Protein AF-A0A453ANA6-F1 (afdb_monomer)

Organism: Aegilops tauschii subsp. strangulata (NCBI:txid200361)

Sequence (141 aa):
MNITVNFCCSYLRYGLLAARAEILKAGNANGYSNCVLAGHQGQYKYGGNTFEASAAPSGSSFSECRADVVKALKVDEACTHMKCSFGGIWNGGGGAGQKNLFVASFFFDRAAEVIYGTSDSSTVLLLKINFTLLLFLIMHF

Solvent-accessible surface area (backbone atoms only — not comparable to full-atom values): 8695 Å² total; per-residue (Å²): 136,88,79,81,83,84,75,84,86,82,66,85,59,63,47,79,74,41,31,53,53,42,26,38,70,56,40,37,83,81,76,23,19,36,59,29,54,60,91,42,75,50,71,46,76,54,96,94,42,79,38,68,47,16,25,28,98,88,21,48,36,72,72,58,24,49,51,21,42,47,58,46,47,30,60,84,40,74,53,90,52,97,54,48,62,43,60,33,38,64,54,68,83,64,59,78,83,63,72,69,77,89,75,66,66,68,63,44,55,37,50,47,55,54,52,76,71,45,96,60,83,83,71,73,86,71,72,72,83,45,74,72,58,58,56,60,54,74,48,76,125

Mean predicted aligned error: 9.5 Å

Secondary structure (DSSP, 8-state):
-----------TT-SHHHHHHHHHHHHGGGSSBTTSPTT---EEEE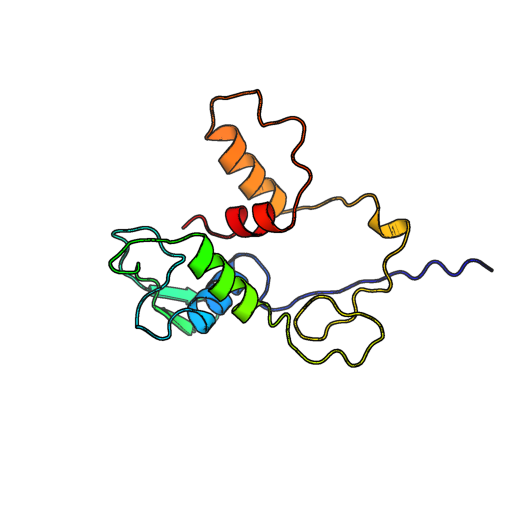TTEEEE-PBPTT---HHHHHHHHHHHHTTTS--SSSSB-STT-B-TT--GGGSS----THHHHHHHHHHHH---TTSSS-----HHHHHHHHT--

Structure (mmCIF, N/CA/C/O backbone):
data_AF-A0A453ANA6-F1
#
_entry.id   AF-A0A453ANA6-F1
#
loop_
_atom_site.group_PDB
_atom_site.id
_atom_site.type_symbol
_atom_site.label_atom_id
_atom_site.label_alt_id
_atom_site.label_comp_id
_atom_site.label_asym_id
_atom_site.label_entity_id
_atom_site.label_seq_id
_atom_site.pdbx_PDB_ins_code
_atom_site.Cartn_x
_atom_site.Cartn_y
_atom_site.Cartn_z
_atom_site.occupancy
_atom_site.B_iso_or_equiv
_atom_site.auth_seq_id
_atom_site.auth_comp_id
_atom_site.auth_asym_id
_atom_site.auth_atom_id
_atom_site.pdbx_PDB_model_num
ATOM 1 N N . MET A 1 1 ? 20.063 -3.555 -32.105 1.00 33.47 1 MET A N 1
ATOM 2 C CA . MET A 1 1 ? 19.676 -4.738 -31.308 1.00 33.47 1 MET A CA 1
ATOM 3 C C . MET A 1 1 ? 18.764 -4.248 -30.190 1.00 33.47 1 MET A C 1
ATOM 5 O O . MET A 1 1 ? 19.259 -3.685 -29.226 1.00 33.47 1 MET A O 1
ATOM 9 N N . ASN A 1 2 ? 17.442 -4.331 -30.372 1.00 44.44 2 ASN A N 1
ATOM 10 C CA . ASN A 1 2 ? 16.482 -3.913 -29.345 1.00 44.44 2 ASN A CA 1
ATOM 11 C C . ASN A 1 2 ? 16.295 -5.074 -28.370 1.00 44.44 2 ASN A C 1
ATOM 13 O O . ASN A 1 2 ? 15.568 -6.018 -28.662 1.00 44.44 2 ASN A O 1
ATOM 17 N N . ILE A 1 3 ? 17.000 -5.029 -27.242 1.00 50.53 3 ILE A N 1
ATOM 18 C CA . ILE A 1 3 ? 16.798 -5.975 -26.146 1.00 50.53 3 ILE A CA 1
ATOM 19 C C . ILE A 1 3 ? 15.470 -5.605 -25.478 1.00 50.53 3 ILE A C 1
ATOM 21 O O . ILE A 1 3 ? 15.380 -4.606 -24.768 1.00 50.53 3 ILE A O 1
ATOM 25 N N . THR A 1 4 ? 14.419 -6.385 -25.718 1.00 55.38 4 THR A N 1
ATOM 26 C CA . THR A 1 4 ? 13.206 -6.349 -24.895 1.00 55.38 4 THR A CA 1
ATOM 27 C C . THR A 1 4 ? 13.536 -6.943 -23.531 1.00 55.38 4 THR A C 1
ATOM 29 O O . THR A 1 4 ? 13.672 -8.156 -23.391 1.00 55.38 4 THR A O 1
ATOM 32 N N . VAL A 1 5 ? 13.695 -6.083 -22.524 1.00 60.75 5 VAL A N 1
ATOM 33 C CA . VAL A 1 5 ? 13.832 -6.503 -21.125 1.00 60.75 5 VAL A CA 1
ATOM 34 C C . VAL A 1 5 ? 12.474 -7.027 -20.659 1.00 60.75 5 VAL A C 1
ATOM 36 O O . VAL A 1 5 ? 11.495 -6.284 -20.644 1.00 60.75 5 VAL A O 1
ATOM 39 N N . ASN A 1 6 ? 12.403 -8.312 -20.308 1.00 69.62 6 ASN A N 1
ATOM 40 C CA . ASN A 1 6 ? 11.219 -8.911 -19.699 1.00 69.62 6 ASN A CA 1
ATOM 41 C C . ASN A 1 6 ? 11.388 -8.864 -18.173 1.00 69.62 6 ASN A C 1
ATOM 43 O O . ASN A 1 6 ? 12.339 -9.434 -17.640 1.00 69.62 6 ASN A O 1
ATOM 47 N N . PHE A 1 7 ? 10.520 -8.122 -17.486 1.00 81.25 7 PHE A N 1
ATOM 48 C CA . PHE A 1 7 ? 10.587 -7.906 -16.041 1.00 81.25 7 PHE A CA 1
ATOM 49 C C . PHE A 1 7 ? 9.433 -8.634 -15.350 1.00 81.25 7 PHE A C 1
ATOM 51 O O . PHE A 1 7 ? 8.270 -8.394 -15.663 1.00 81.25 7 PHE A O 1
ATOM 58 N N . CYS A 1 8 ? 9.761 -9.490 -14.382 1.00 84.75 8 CYS A N 1
ATOM 59 C CA . CYS A 1 8 ? 8.797 -10.189 -13.543 1.00 84.75 8 CYS A CA 1
ATOM 60 C C . CYS A 1 8 ? 9.151 -9.956 -12.074 1.00 84.75 8 CYS A C 1
ATOM 62 O O . CYS A 1 8 ? 10.293 -10.165 -11.666 1.00 84.75 8 CYS A O 1
ATOM 64 N N . CYS A 1 9 ? 8.171 -9.542 -11.275 1.00 86.81 9 CYS A N 1
ATOM 65 C CA . CYS A 1 9 ? 8.341 -9.307 -9.848 1.00 86.81 9 CYS A CA 1
ATOM 66 C C . CYS A 1 9 ? 7.111 -9.793 -9.079 1.00 86.81 9 CYS A C 1
ATOM 68 O O . CYS A 1 9 ? 5.981 -9.628 -9.535 1.00 86.81 9 CYS A O 1
ATOM 70 N N . SER A 1 10 ? 7.346 -10.381 -7.906 1.00 90.62 10 SER A N 1
ATOM 71 C CA . SER A 1 10 ? 6.306 -10.762 -6.957 1.00 90.62 10 SER A CA 1
ATOM 72 C C . SER A 1 10 ? 6.560 -10.064 -5.625 1.00 90.62 10 SER A C 1
ATOM 74 O O . SER A 1 10 ? 7.630 -10.212 -5.032 1.00 90.62 10 SER A O 1
ATOM 76 N N . TYR A 1 11 ? 5.571 -9.307 -5.152 1.00 90.00 11 TYR A N 1
ATOM 77 C CA . TYR A 1 11 ? 5.636 -8.572 -3.891 1.00 90.00 11 TYR A CA 1
ATOM 78 C C . TYR A 1 11 ? 5.000 -9.410 -2.781 1.00 90.00 11 TYR A C 1
ATOM 80 O O . TYR A 1 11 ? 3.808 -9.292 -2.479 1.00 90.00 11 TYR A O 1
ATOM 88 N N . LEU A 1 12 ? 5.793 -10.292 -2.166 1.00 90.56 12 LEU A N 1
ATOM 89 C CA . LEU A 1 12 ? 5.317 -11.080 -1.031 1.00 90.56 12 LEU A CA 1
ATOM 90 C C . LEU A 1 12 ? 4.865 -10.145 0.102 1.00 90.56 12 LEU A C 1
ATOM 92 O O . LEU A 1 12 ? 5.551 -9.178 0.415 1.00 90.56 12 LEU A O 1
ATOM 96 N N . ARG A 1 13 ? 3.730 -10.479 0.732 1.00 90.94 13 ARG A N 1
ATOM 97 C CA . ARG A 1 13 ? 3.010 -9.678 1.748 1.00 90.94 13 ARG A CA 1
ATOM 98 C C . ARG A 1 13 ? 2.167 -8.509 1.224 1.00 90.94 13 ARG A C 1
ATOM 100 O O . ARG A 1 13 ? 1.479 -7.880 2.015 1.00 90.94 13 ARG A O 1
ATOM 107 N N . TYR A 1 14 ? 2.111 -8.300 -0.090 1.00 91.69 14 TYR A N 1
ATOM 108 C CA . TYR A 1 14 ? 1.326 -7.215 -0.698 1.00 91.69 14 TYR A CA 1
ATOM 109 C C . TYR A 1 14 ? 0.123 -7.695 -1.528 1.00 91.69 14 TYR A C 1
ATOM 111 O O . TYR A 1 14 ? -0.527 -6.901 -2.201 1.00 91.69 14 TYR A O 1
ATOM 119 N N . GLY A 1 15 ? -0.213 -8.989 -1.469 1.00 89.56 15 GLY A N 1
ATOM 120 C CA . GLY A 1 15 ? -1.507 -9.486 -1.957 1.00 89.56 15 G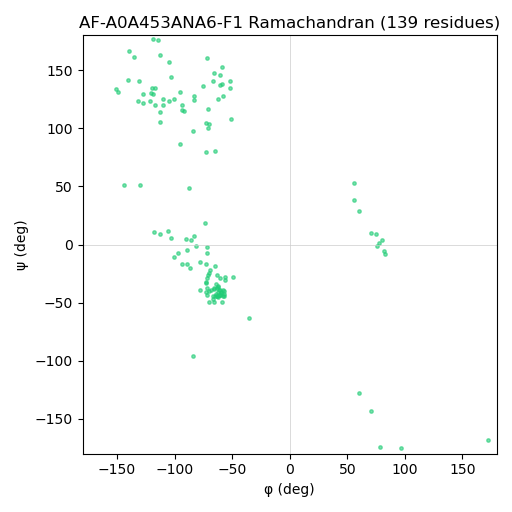LY A CA 1
ATOM 121 C C . GLY A 1 15 ? -2.655 -9.058 -1.035 1.00 89.56 15 GLY A C 1
ATOM 122 O O . GLY A 1 15 ? -2.404 -8.762 0.127 1.00 89.56 15 GLY A O 1
ATOM 123 N N . LEU A 1 16 ? -3.903 -9.078 -1.516 1.00 88.12 16 LEU A N 1
ATOM 124 C CA . LEU A 1 16 ? -5.100 -8.578 -0.810 1.00 88.12 16 LEU A CA 1
ATOM 125 C C . LEU A 1 16 ? -5.094 -8.791 0.716 1.00 88.12 16 LEU A C 1
ATOM 127 O O . LEU A 1 16 ? -5.114 -7.836 1.491 1.00 88.12 16 LEU A O 1
ATOM 131 N N . LEU A 1 17 ? -5.082 -10.054 1.148 1.00 93.12 17 LEU A N 1
ATOM 132 C CA . LEU A 1 17 ? -5.220 -10.401 2.562 1.00 93.12 17 LEU A CA 1
ATOM 133 C C . LEU A 1 17 ? -3.950 -10.073 3.354 1.00 93.12 17 LEU A C 1
ATOM 135 O O . LEU A 1 17 ? -4.016 -9.690 4.520 1.00 93.12 17 LEU A O 1
ATOM 139 N N . ALA A 1 18 ? -2.793 -10.191 2.712 1.00 94.75 18 ALA A N 1
ATOM 140 C CA . ALA A 1 18 ? -1.514 -9.907 3.338 1.00 94.75 18 ALA A CA 1
ATOM 141 C C . ALA A 1 18 ? -1.295 -8.402 3.536 1.00 94.75 18 ALA A C 1
ATOM 143 O O . ALA A 1 18 ? -0.859 -7.979 4.601 1.00 94.75 18 ALA A O 1
ATOM 144 N N . ALA A 1 19 ? -1.682 -7.594 2.548 1.00 94.56 19 ALA A N 1
ATOM 145 C CA . ALA A 1 19 ? -1.556 -6.145 2.587 1.00 94.56 19 ALA A CA 1
ATOM 146 C C . ALA A 1 19 ? -2.348 -5.555 3.760 1.00 94.56 19 ALA A C 1
ATOM 148 O O . ALA A 1 19 ? -1.852 -4.671 4.448 1.00 94.56 19 ALA A O 1
ATOM 149 N N . ARG A 1 20 ? -3.539 -6.096 4.054 1.00 94.38 20 ARG A N 1
ATOM 150 C CA . ARG A 1 20 ? -4.328 -5.708 5.236 1.00 94.38 20 ARG A CA 1
ATOM 151 C C . ARG A 1 20 ? -3.547 -5.890 6.536 1.00 94.38 20 ARG A C 1
ATOM 153 O O . ARG A 1 20 ? -3.546 -4.990 7.368 1.00 94.38 20 ARG A O 1
ATOM 160 N N . ALA A 1 21 ? -2.850 -7.016 6.692 1.00 95.56 21 ALA A N 1
ATOM 161 C CA . ALA A 1 21 ? -2.015 -7.260 7.865 1.00 95.56 21 ALA A CA 1
ATOM 162 C C . ALA A 1 21 ? -0.861 -6.249 7.964 1.00 95.56 21 ALA A C 1
ATOM 164 O O . ALA A 1 21 ? -0.625 -5.699 9.037 1.00 95.56 21 ALA A O 1
ATOM 165 N N . GLU A 1 22 ? -0.175 -5.961 6.855 1.00 95.88 22 GLU A N 1
ATOM 166 C CA . GLU A 1 22 ? 0.930 -4.993 6.844 1.00 95.88 22 GLU A CA 1
ATOM 167 C C . GLU A 1 22 ? 0.456 -3.559 7.136 1.00 95.88 22 GLU A C 1
ATOM 169 O O . GLU A 1 22 ? 1.127 -2.835 7.870 1.00 95.88 22 GLU A O 1
ATOM 174 N N . ILE A 1 23 ? -0.720 -3.159 6.639 1.00 95.56 23 ILE A N 1
ATOM 175 C CA . ILE A 1 23 ? -1.318 -1.844 6.921 1.00 95.56 23 ILE A CA 1
ATOM 176 C C . ILE A 1 23 ? -1.688 -1.721 8.400 1.00 95.56 23 ILE A C 1
ATOM 178 O O . ILE A 1 23 ? -1.303 -0.748 9.047 1.00 95.56 23 ILE A O 1
ATOM 182 N N . LEU A 1 24 ? -2.385 -2.718 8.957 1.00 95.12 24 LEU A N 1
ATOM 183 C CA . LEU A 1 24 ? -2.739 -2.727 10.379 1.00 95.12 24 LEU A CA 1
ATOM 184 C C . LEU A 1 24 ? -1.482 -2.698 11.252 1.00 95.12 24 LEU A C 1
ATOM 186 O O . LEU A 1 24 ? -1.405 -1.934 12.207 1.00 95.12 24 LEU A O 1
ATOM 190 N N . LYS A 1 25 ? -0.451 -3.460 10.884 1.00 94.50 25 LYS A N 1
ATOM 191 C CA . LYS A 1 25 ? 0.837 -3.448 11.581 1.00 94.50 25 LYS A CA 1
ATOM 192 C C . LYS A 1 25 ? 1.536 -2.085 11.516 1.00 94.50 25 LYS A C 1
ATOM 194 O O . LYS A 1 25 ? 2.191 -1.698 12.479 1.00 94.50 25 LYS A O 1
ATOM 199 N N . ALA A 1 26 ? 1.434 -1.369 10.397 1.00 93.00 26 ALA A N 1
ATOM 200 C CA . ALA A 1 26 ? 2.095 -0.080 10.208 1.00 93.00 26 ALA A CA 1
ATOM 201 C C . ALA A 1 26 ? 1.369 1.085 10.906 1.00 93.00 26 ALA A C 1
ATOM 203 O O . ALA A 1 26 ? 2.042 1.971 11.447 1.00 93.00 26 ALA A O 1
ATOM 204 N N . GLY A 1 27 ? 0.032 1.089 10.879 1.00 86.25 27 GLY A N 1
ATOM 205 C CA . GLY A 1 27 ? -0.809 2.195 11.352 1.00 86.25 27 GLY A CA 1
ATOM 206 C C . GLY A 1 27 ? -1.288 2.093 12.800 1.00 86.25 27 GLY A C 1
ATOM 207 O O . GLY A 1 27 ? -1.688 3.094 13.386 1.00 86.25 27 GLY A O 1
ATOM 208 N N . ASN A 1 28 ? -1.217 0.915 13.425 1.00 82.31 28 ASN A N 1
ATOM 209 C CA . ASN A 1 28 ? -1.814 0.683 14.743 1.00 82.31 28 ASN A CA 1
ATOM 210 C C . ASN A 1 28 ? -0.887 1.037 15.927 1.00 82.31 28 ASN A C 1
ATOM 212 O O . ASN A 1 28 ? -0.699 0.261 16.859 1.00 82.31 28 ASN A O 1
ATOM 216 N N . ALA A 1 29 ? -0.272 2.221 15.900 1.00 79.25 29 ALA A N 1
ATOM 217 C CA . ALA A 1 29 ? 0.543 2.690 17.026 1.00 79.25 29 ALA A CA 1
ATOM 218 C C . ALA A 1 29 ? -0.307 3.055 18.260 1.00 79.25 29 ALA A C 1
ATOM 220 O O . ALA A 1 29 ? 0.174 2.973 19.387 1.00 79.25 29 ALA A O 1
ATOM 221 N N . ASN A 1 30 ? -1.571 3.434 18.044 1.00 82.19 30 ASN A N 1
ATOM 222 C CA . ASN A 1 30 ? -2.468 3.965 19.073 1.00 82.19 30 ASN A CA 1
ATOM 223 C C . ASN A 1 30 ? -3.550 2.965 19.532 1.00 82.19 30 ASN A C 1
ATOM 225 O O . ASN A 1 30 ? -4.505 3.364 20.194 1.00 82.19 30 ASN A O 1
ATOM 229 N N . GLY A 1 31 ? -3.444 1.682 19.166 1.00 88.69 31 GLY A N 1
ATOM 230 C CA . GLY A 1 31 ? -4.455 0.663 19.490 1.00 88.69 31 GLY A CA 1
ATOM 231 C C . GLY A 1 31 ? -5.683 0.663 18.567 1.00 88.69 31 GLY A C 1
ATOM 232 O O . GLY A 1 31 ? -6.611 -0.115 18.776 1.00 88.69 31 GLY A O 1
ATOM 233 N N . TYR A 1 32 ? -5.695 1.509 17.537 1.00 91.06 32 TYR A N 1
ATOM 234 C CA . TYR A 1 32 ? -6.736 1.581 16.518 1.00 91.06 32 TYR A CA 1
ATOM 235 C C . TYR A 1 32 ? -6.135 1.792 15.126 1.00 91.06 32 TYR A C 1
ATOM 237 O O . TYR A 1 32 ? -4.966 2.147 14.975 1.00 91.06 32 TYR A O 1
ATOM 245 N N . SER A 1 33 ? -6.954 1.598 14.096 1.00 92.94 33 SER A N 1
ATOM 246 C CA . SER A 1 33 ? -6.601 1.826 12.702 1.00 92.94 33 SER A CA 1
ATOM 247 C C . SER A 1 33 ? -7.465 2.921 12.085 1.00 92.94 33 SER A C 1
ATOM 249 O O . SER A 1 33 ? -8.693 2.889 12.175 1.00 92.94 33 SER A O 1
ATOM 251 N N . ASN A 1 34 ? -6.821 3.837 11.361 1.00 93.00 34 ASN A N 1
ATOM 252 C CA . ASN A 1 34 ? -7.495 4.881 10.579 1.00 93.00 34 ASN A CA 1
ATOM 253 C C . ASN A 1 34 ? -8.200 4.327 9.332 1.00 93.00 34 ASN A C 1
ATOM 255 O O . ASN A 1 34 ? -8.912 5.041 8.629 1.00 93.00 34 ASN A O 1
ATOM 259 N N . CYS A 1 35 ? -7.980 3.049 9.044 1.00 92.44 35 CYS A N 1
ATOM 260 C CA . CYS A 1 35 ? -8.452 2.349 7.862 1.00 92.44 35 CYS A CA 1
ATOM 261 C C . CYS A 1 35 ? -9.687 1.486 8.104 1.00 92.44 35 CYS A C 1
ATOM 263 O O . CYS A 1 35 ? -10.266 0.962 7.156 1.00 92.44 35 CYS A O 1
ATOM 265 N N . VAL A 1 36 ? -10.057 1.300 9.368 1.00 93.06 36 VAL A N 1
ATOM 266 C CA . VAL A 1 36 ? -11.196 0.487 9.779 1.00 93.06 36 VAL A CA 1
ATOM 267 C C . VAL A 1 36 ? -12.410 1.395 9.958 1.00 93.06 36 VAL A C 1
ATOM 269 O O . VAL A 1 36 ? -12.319 2.437 10.609 1.00 93.06 36 VAL A O 1
ATOM 272 N N . LEU A 1 37 ? -13.542 1.006 9.366 1.00 88.50 37 LEU A N 1
ATOM 273 C CA . LEU A 1 37 ? -14.788 1.772 9.410 1.00 88.50 37 LEU A CA 1
ATOM 274 C C . LEU A 1 37 ? -15.296 1.951 10.845 1.00 88.50 37 LEU A C 1
ATOM 276 O O . LEU A 1 37 ? -15.161 1.063 11.687 1.00 88.50 37 LEU A O 1
ATOM 280 N N . ALA A 1 38 ? -15.912 3.106 11.105 1.00 89.44 38 ALA A N 1
ATOM 281 C CA . ALA A 1 38 ? -16.435 3.468 12.419 1.00 89.44 38 ALA A CA 1
ATOM 282 C C . ALA A 1 38 ? -17.356 2.381 13.002 1.00 89.44 38 ALA A C 1
ATOM 284 O O . ALA A 1 38 ? -18.168 1.788 12.295 1.00 89.44 38 ALA A O 1
ATOM 285 N N . GLY A 1 39 ? -17.243 2.145 14.310 1.00 87.06 39 GLY A N 1
ATOM 286 C CA . GLY A 1 39 ? -18.058 1.159 15.026 1.00 87.06 39 GLY A CA 1
ATOM 287 C C . GLY A 1 39 ? -17.550 -0.283 14.942 1.00 87.06 39 GLY A C 1
ATOM 288 O O . GLY A 1 39 ? -18.045 -1.129 15.683 1.00 87.06 39 GLY A O 1
ATOM 289 N N . HIS A 1 40 ? -16.542 -0.577 14.116 1.00 90.62 40 HIS A N 1
ATOM 290 C CA . HIS A 1 40 ? -15.904 -1.889 14.121 1.00 90.62 40 HIS A CA 1
ATOM 291 C C . HIS A 1 40 ? -14.842 -1.986 15.228 1.00 90.62 40 HIS A C 1
ATOM 293 O O . HIS A 1 40 ? -13.946 -1.146 15.328 1.00 90.62 40 HIS A O 1
ATOM 299 N N . GLN A 1 41 ? -14.939 -3.028 16.053 1.00 93.12 41 GLN A N 1
ATOM 300 C CA . GLN A 1 41 ? -13.953 -3.388 17.071 1.00 93.12 41 GLN A CA 1
ATOM 301 C C . GLN A 1 41 ? -13.660 -4.876 16.944 1.00 93.12 41 GLN A C 1
ATOM 303 O O . GLN A 1 41 ? -14.575 -5.700 17.000 1.00 93.12 41 GLN A O 1
ATOM 308 N N . GLY A 1 42 ? -12.396 -5.231 16.752 1.00 93.25 42 GLY A N 1
ATOM 309 C CA . GLY A 1 42 ? -12.049 -6.617 16.507 1.00 93.25 42 GLY A CA 1
ATOM 310 C C . GLY A 1 42 ? -10.599 -6.831 16.126 1.00 93.25 42 GLY A C 1
ATOM 311 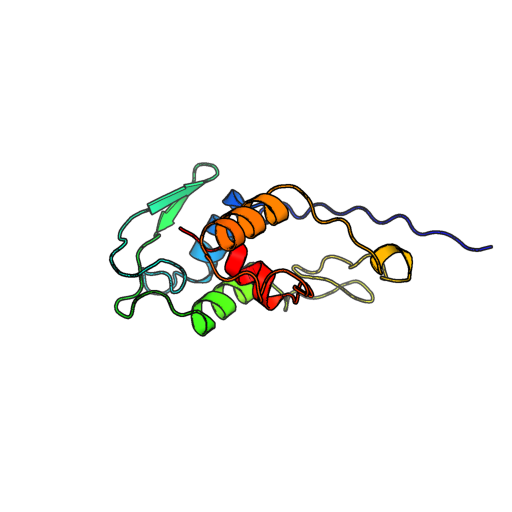O O . GLY A 1 42 ? -9.744 -5.956 16.248 1.00 93.25 42 GLY A O 1
ATOM 312 N N . GLN A 1 43 ? -10.340 -8.047 15.660 1.00 94.19 43 GLN A N 1
ATOM 313 C CA . GLN A 1 43 ? -9.013 -8.516 15.305 1.00 94.19 43 GLN A CA 1
ATOM 314 C C . GLN A 1 43 ? -9.026 -9.163 13.924 1.00 94.19 43 GLN A C 1
ATOM 316 O O . GLN A 1 43 ? -9.925 -9.928 13.576 1.00 94.19 43 GLN A O 1
ATOM 321 N N . TYR A 1 44 ? -7.975 -8.906 13.159 1.00 94.31 44 TYR A N 1
ATOM 322 C CA . TYR A 1 44 ? -7.713 -9.518 11.871 1.00 94.31 44 TYR A CA 1
ATOM 323 C C . TYR A 1 44 ? -6.673 -10.631 12.024 1.00 94.31 44 TYR A C 1
ATOM 325 O O . TYR A 1 44 ? -5.579 -10.398 12.534 1.00 94.31 44 TYR A O 1
ATOM 333 N N . LYS A 1 45 ? -6.996 -11.851 11.584 1.00 96.00 45 LYS A N 1
ATOM 334 C CA . LYS A 1 45 ? -6.081 -13.001 11.647 1.00 96.00 45 LYS A CA 1
ATOM 335 C C . LYS A 1 45 ? -5.519 -13.303 10.268 1.00 96.00 45 LYS A C 1
ATOM 337 O O . LYS A 1 45 ? -6.273 -13.569 9.336 1.00 96.00 45 LYS A O 1
ATOM 342 N N . TYR A 1 46 ? -4.196 -13.308 10.143 1.00 95.31 46 TYR A N 1
ATOM 343 C CA . TYR A 1 46 ? -3.527 -13.613 8.883 1.00 95.31 46 TYR A CA 1
ATOM 344 C C . TYR A 1 46 ? -2.156 -14.247 9.115 1.00 95.31 46 TYR A C 1
ATOM 346 O O . TYR A 1 46 ? -1.369 -13.773 9.933 1.00 95.31 46 TYR A O 1
ATOM 354 N N . GLY A 1 47 ? -1.859 -15.330 8.388 1.00 93.38 47 GLY A N 1
ATOM 355 C CA . GLY A 1 47 ? -0.555 -16.000 8.449 1.00 93.38 47 GLY A CA 1
ATOM 356 C C . GLY A 1 47 ? -0.142 -16.429 9.863 1.00 93.38 47 GLY A C 1
ATOM 357 O O . GLY A 1 47 ? 1.015 -16.253 10.228 1.00 93.38 47 GLY A O 1
ATOM 358 N N . GLY A 1 48 ? -1.092 -16.902 10.679 1.00 95.31 48 GLY A N 1
ATOM 359 C CA . GLY A 1 48 ? -0.860 -17.304 12.075 1.00 95.31 48 GLY A CA 1
ATOM 360 C C . GLY A 1 48 ? -0.710 -16.152 13.078 1.00 95.31 48 GLY A C 1
ATOM 361 O O . GLY A 1 48 ? -0.572 -16.411 14.267 1.00 95.31 48 GLY A O 1
ATOM 362 N N . ASN A 1 49 ? -0.766 -14.899 12.622 1.00 95.12 49 ASN A N 1
ATOM 363 C CA . ASN A 1 49 ? -0.683 -13.711 13.467 1.00 95.12 49 ASN A CA 1
ATOM 364 C C . ASN A 1 49 ? -2.058 -13.065 13.643 1.00 95.12 49 ASN A C 1
ATOM 366 O O . ASN A 1 49 ? -2.945 -13.216 12.797 1.00 95.12 49 ASN A O 1
ATOM 370 N N . THR A 1 50 ? -2.193 -12.300 14.721 1.00 95.69 50 THR A N 1
ATOM 371 C CA . THR A 1 50 ? -3.392 -11.535 15.054 1.00 95.69 50 THR A CA 1
ATOM 372 C C . THR A 1 50 ? -3.043 -10.053 15.099 1.00 95.69 50 THR A C 1
ATOM 374 O O . THR A 1 50 ? -2.073 -9.665 15.746 1.00 95.69 50 THR A O 1
ATOM 377 N N . PHE A 1 51 ? -3.828 -9.239 14.402 1.00 93.88 51 PHE A N 1
ATOM 378 C CA . PHE A 1 51 ? -3.646 -7.799 14.277 1.00 93.88 51 PHE A CA 1
ATOM 379 C C . PHE A 1 51 ? -4.882 -7.097 14.819 1.00 93.88 51 PHE A C 1
ATOM 381 O O . PHE A 1 51 ? -5.998 -7.439 14.433 1.00 93.88 51 PHE A O 1
ATOM 388 N N . GLU A 1 52 ? -4.694 -6.109 15.685 1.00 94.25 52 GLU A N 1
ATOM 389 C CA . GLU A 1 52 ? -5.794 -5.263 16.137 1.00 94.25 52 GLU A CA 1
ATOM 390 C C . GLU A 1 52 ? -6.380 -4.500 14.940 1.00 94.25 52 GLU A C 1
ATOM 392 O O . GLU A 1 52 ? -5.660 -3.836 14.189 1.00 94.25 52 GLU A O 1
ATOM 397 N N . ALA A 1 53 ? -7.689 -4.639 14.748 1.00 94.25 53 ALA A N 1
ATOM 398 C CA . ALA A 1 53 ? -8.442 -4.114 13.617 1.00 94.25 53 ALA A CA 1
ATOM 399 C C . ALA A 1 53 ? -9.662 -3.350 14.134 1.00 94.25 53 ALA A C 1
ATOM 401 O O . ALA A 1 53 ? -10.788 -3.607 13.734 1.00 94.25 53 ALA A O 1
ATOM 402 N N . SER A 1 54 ? -9.433 -2.426 15.062 1.00 93.88 54 SER A N 1
ATOM 403 C CA . SER A 1 54 ? -10.482 -1.58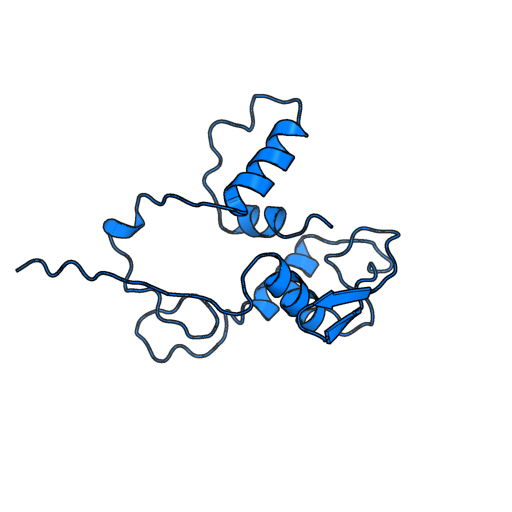7 15.642 1.00 93.88 54 SER A CA 1
ATOM 404 C C . SER A 1 54 ? -10.437 -0.185 15.043 1.00 93.88 54 SER A C 1
ATOM 406 O O . SER A 1 54 ? -9.360 0.330 14.743 1.00 93.88 54 SER A O 1
ATOM 408 N N . ALA A 1 55 ? -11.603 0.424 14.850 1.00 91.62 55 ALA A N 1
ATOM 409 C CA . ALA A 1 55 ? -11.729 1.764 14.294 1.00 91.62 55 ALA A CA 1
ATOM 410 C C . ALA A 1 55 ? -11.128 2.822 15.224 1.00 91.62 55 ALA A C 1
ATOM 412 O O . ALA A 1 55 ? -11.209 2.702 16.450 1.00 91.62 55 ALA A O 1
ATOM 413 N N . ALA A 1 56 ? -10.583 3.893 14.645 1.00 90.94 56 ALA A N 1
ATOM 414 C CA . ALA A 1 56 ? -10.271 5.092 15.415 1.00 90.94 56 ALA A CA 1
ATOM 415 C C . ALA A 1 56 ? -11.546 5.654 16.081 1.00 90.94 56 ALA A C 1
ATOM 417 O O . ALA A 1 56 ? -12.642 5.487 15.535 1.00 90.94 56 ALA A O 1
ATOM 418 N N . PRO A 1 57 ? -11.441 6.372 17.216 1.00 91.31 57 PRO A N 1
ATOM 419 C CA . PRO A 1 57 ? -12.598 7.016 17.845 1.00 91.31 57 PRO A CA 1
ATOM 420 C C . PRO A 1 57 ? -13.350 7.980 16.912 1.00 91.31 57 PRO A C 1
ATOM 422 O O . PRO A 1 57 ? -14.564 8.122 17.016 1.00 91.31 57 PRO A O 1
ATOM 425 N N . SER A 1 58 ? -12.637 8.613 15.977 1.00 91.62 58 SER A N 1
ATOM 426 C CA . SER A 1 58 ? -13.180 9.475 14.917 1.00 91.62 58 SER A CA 1
ATOM 427 C C . SER A 1 58 ? -13.717 8.710 13.699 1.00 91.62 58 SER A C 1
ATOM 429 O O . SER A 1 58 ? -14.209 9.332 12.760 1.00 91.62 58 SER A O 1
ATOM 431 N N . GLY A 1 59 ? -13.633 7.378 13.693 1.00 89.69 59 GLY A N 1
ATOM 432 C CA . GLY A 1 59 ? -13.894 6.542 12.526 1.00 89.69 59 GLY A CA 1
ATOM 433 C C . GLY A 1 59 ? -12.735 6.521 11.527 1.00 89.69 59 GLY A C 1
ATOM 434 O O . GLY A 1 59 ? -11.658 7.059 11.774 1.00 89.69 59 GLY A O 1
ATOM 435 N N . SER A 1 60 ? -12.955 5.879 10.380 1.00 90.25 60 SER A N 1
ATOM 436 C CA . SER A 1 60 ? -11.957 5.813 9.311 1.00 90.25 60 SER A CA 1
ATOM 437 C C . SER A 1 60 ? -11.703 7.182 8.679 1.00 90.25 60 SER A C 1
ATOM 439 O O . SER A 1 60 ? -12.647 7.915 8.382 1.00 90.25 60 SER A O 1
ATOM 441 N N . SER A 1 61 ? -10.447 7.470 8.354 1.00 91.38 61 SER A N 1
ATOM 442 C CA . SER A 1 61 ? -10.015 8.701 7.694 1.00 91.38 61 SER A CA 1
ATOM 443 C C . SER A 1 61 ? -9.189 8.360 6.464 1.00 91.38 61 SER A C 1
ATOM 445 O O . SER A 1 61 ? -8.164 7.688 6.563 1.00 91.38 61 SER A O 1
ATOM 447 N N . PHE A 1 62 ? -9.609 8.823 5.284 1.00 88.12 62 PHE A N 1
ATOM 448 C CA . PHE A 1 62 ? -8.911 8.485 4.042 1.00 88.12 62 PHE A CA 1
ATOM 449 C C . PHE A 1 62 ? -7.458 8.983 4.025 1.00 88.12 62 PHE A C 1
ATOM 451 O O . PHE A 1 62 ? -6.563 8.256 3.599 1.00 88.12 62 PHE A O 1
ATOM 458 N N . SER A 1 63 ? -7.207 10.214 4.477 1.00 91.56 63 SER A N 1
ATOM 459 C CA . SER A 1 63 ? -5.867 10.812 4.465 1.00 91.56 63 SER A CA 1
ATOM 460 C C . SER A 1 63 ? -4.909 10.091 5.411 1.00 91.56 63 SER A C 1
ATOM 462 O O . SER A 1 63 ? -3.780 9.791 5.022 1.00 91.56 63 SER A O 1
ATOM 464 N N . GLU A 1 64 ? -5.362 9.783 6.624 1.00 93.00 64 GLU A N 1
ATOM 465 C CA . GLU A 1 64 ? -4.564 9.089 7.639 1.00 93.00 64 GLU A CA 1
ATOM 466 C C . GLU A 1 64 ? -4.361 7.626 7.264 1.00 93.00 64 GLU A C 1
ATOM 468 O O . GLU A 1 64 ? -3.241 7.122 7.283 1.00 93.00 64 GLU A O 1
ATOM 473 N N . CYS A 1 65 ? -5.416 6.970 6.792 1.00 93.81 65 CYS A N 1
ATOM 474 C CA . CYS A 1 65 ? -5.314 5.614 6.298 1.00 93.81 65 CYS A CA 1
ATOM 475 C C . CYS A 1 65 ? -4.347 5.507 5.112 1.00 93.81 65 CYS A C 1
ATOM 477 O O . CYS A 1 65 ? -3.492 4.625 5.07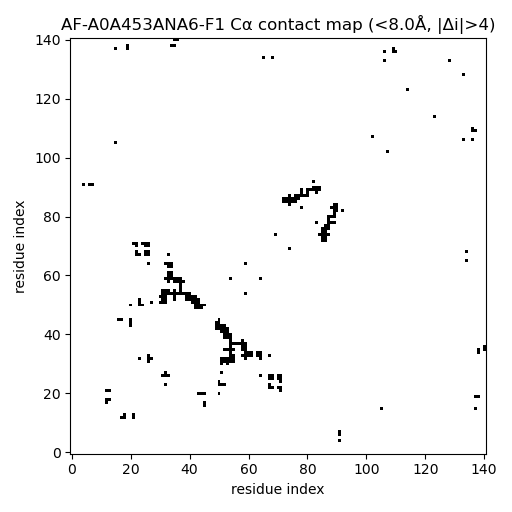2 1.00 93.81 65 CYS A O 1
ATOM 479 N N . ARG A 1 66 ? -4.405 6.450 4.163 1.00 93.31 66 ARG A N 1
ATOM 480 C CA . ARG A 1 66 ? -3.433 6.532 3.068 1.00 93.31 66 ARG A CA 1
ATOM 481 C C . ARG A 1 66 ? -2.005 6.674 3.596 1.00 93.31 66 ARG A C 1
ATOM 483 O O . ARG A 1 66 ? -1.105 6.077 3.009 1.00 93.31 66 ARG A O 1
ATOM 490 N N . ALA A 1 67 ? -1.782 7.443 4.660 1.00 93.94 67 ALA A N 1
ATOM 491 C CA . ALA A 1 67 ? -0.464 7.561 5.278 1.00 93.94 67 ALA A CA 1
ATOM 492 C C . ALA A 1 67 ? 0.007 6.217 5.864 1.00 93.94 67 ALA A C 1
ATOM 494 O O . ALA A 1 67 ? 1.142 5.810 5.610 1.00 93.94 67 ALA A O 1
ATOM 495 N N . ASP A 1 68 ? -0.879 5.483 6.539 1.00 94.12 68 ASP A N 1
ATOM 496 C CA . ASP A 1 68 ? -0.594 4.141 7.063 1.00 94.12 68 ASP A CA 1
ATOM 497 C C . ASP A 1 68 ? -0.264 3.145 5.940 1.00 94.12 68 ASP A C 1
ATOM 499 O O . ASP A 1 68 ? 0.693 2.373 6.048 1.00 94.12 68 ASP A O 1
ATOM 503 N N . VAL A 1 69 ? -0.988 3.197 4.815 1.00 94.81 69 VAL A N 1
ATOM 504 C CA . VAL A 1 69 ? -0.680 2.371 3.637 1.00 94.81 69 VAL A CA 1
ATOM 505 C C . VAL A 1 69 ? 0.664 2.744 3.020 1.00 94.81 69 VAL A C 1
ATOM 507 O O . VAL A 1 69 ? 1.455 1.858 2.703 1.00 94.81 69 VAL A O 1
ATOM 510 N N . VAL A 1 70 ? 0.963 4.035 2.859 1.00 95.06 70 VAL A N 1
ATOM 511 C CA . VAL A 1 70 ? 2.259 4.497 2.331 1.00 95.06 70 VAL A CA 1
ATOM 512 C C . VAL A 1 70 ? 3.410 4.016 3.219 1.00 95.06 70 VAL A C 1
ATOM 514 O O . VAL A 1 70 ? 4.425 3.534 2.710 1.00 95.06 70 VAL A O 1
ATOM 517 N N . LYS A 1 71 ? 3.221 4.056 4.540 1.00 94.88 71 LYS A N 1
ATOM 518 C CA . LYS A 1 71 ? 4.167 3.505 5.513 1.00 94.88 71 LYS A CA 1
ATOM 519 C C . LYS A 1 71 ? 4.331 1.989 5.354 1.00 94.88 71 LYS A C 1
ATOM 521 O O . LYS A 1 71 ? 5.461 1.507 5.321 1.00 94.88 71 LYS A O 1
ATOM 526 N N . ALA A 1 72 ? 3.240 1.238 5.193 1.00 95.38 72 ALA A N 1
ATOM 527 C CA . ALA A 1 72 ? 3.276 -0.214 4.972 1.00 95.38 72 ALA A CA 1
ATOM 528 C C . ALA A 1 72 ? 3.959 -0.609 3.647 1.00 95.38 72 ALA A C 1
ATOM 530 O O . ALA A 1 72 ? 4.645 -1.632 3.565 1.00 95.38 72 ALA A O 1
ATOM 531 N N . LEU A 1 73 ? 3.811 0.218 2.608 1.00 94.31 73 LEU A N 1
ATOM 532 C CA . LEU A 1 73 ? 4.495 0.044 1.325 1.00 94.31 73 LEU A CA 1
ATOM 533 C C . LEU A 1 73 ? 6.005 0.285 1.428 1.00 94.31 73 LEU A C 1
ATOM 535 O O . LEU A 1 73 ? 6.743 -0.242 0.604 1.00 94.31 73 LEU A O 1
ATOM 539 N N . LYS A 1 74 ? 6.485 1.024 2.437 1.00 95.25 74 LYS A N 1
ATOM 540 C CA . LYS A 1 74 ? 7.901 1.404 2.575 1.00 95.25 74 LY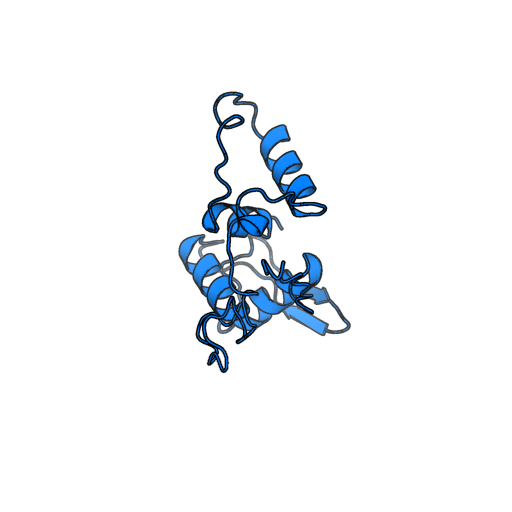S A CA 1
ATOM 541 C C . LYS A 1 74 ? 8.411 2.135 1.331 1.00 95.25 74 LYS A C 1
ATOM 543 O O . LYS A 1 74 ? 9.395 1.741 0.704 1.00 95.25 74 LYS A O 1
ATOM 548 N N . VAL A 1 75 ? 7.694 3.181 0.930 1.00 92.31 75 VAL A N 1
ATOM 549 C CA . VAL A 1 75 ? 8.056 3.981 -0.253 1.00 92.31 75 VAL A CA 1
ATOM 550 C C . VAL A 1 75 ? 9.406 4.690 -0.098 1.00 92.31 75 VAL A C 1
ATOM 552 O O . VAL A 1 75 ? 10.079 4.917 -1.096 1.00 92.31 75 VAL A O 1
ATOM 555 N N . ASP A 1 76 ? 9.813 4.970 1.144 1.00 91.25 76 ASP A N 1
ATOM 556 C CA . ASP A 1 76 ? 11.071 5.648 1.482 1.00 91.25 76 ASP A CA 1
ATOM 557 C C . ASP A 1 76 ? 12.248 4.675 1.700 1.00 91.25 76 ASP A C 1
ATOM 559 O O . ASP A 1 76 ? 13.340 5.090 2.087 1.00 91.25 76 ASP A O 1
ATOM 563 N N . GLU A 1 77 ? 12.045 3.371 1.480 1.00 94.31 77 GLU A N 1
ATOM 564 C CA . GLU A 1 77 ? 13.115 2.371 1.571 1.00 94.31 77 GLU A CA 1
ATOM 565 C C . GLU A 1 77 ? 14.228 2.676 0.555 1.00 94.31 77 GLU A C 1
ATOM 567 O O . GLU A 1 77 ? 13.960 2.996 -0.608 1.00 94.31 77 GLU A O 1
ATOM 572 N N . ALA A 1 78 ? 15.488 2.546 0.983 1.00 94.12 78 ALA A N 1
ATOM 573 C CA . ALA A 1 78 ? 16.635 2.871 0.146 1.00 94.12 78 ALA A CA 1
ATOM 574 C C . ALA A 1 78 ? 16.642 2.044 -1.152 1.00 94.12 78 ALA A C 1
ATOM 576 O O . ALA A 1 78 ? 16.571 0.814 -1.141 1.00 94.12 78 ALA A O 1
ATOM 577 N N . CYS A 1 79 ? 16.765 2.729 -2.290 1.00 93.25 79 CYS A N 1
ATOM 578 C CA . CYS A 1 79 ? 16.858 2.091 -3.597 1.00 93.25 79 CYS A CA 1
ATOM 579 C C . CYS A 1 79 ? 18.326 1.863 -3.970 1.00 93.25 79 CYS A C 1
ATOM 581 O O . CYS A 1 79 ? 19.070 2.813 -4.197 1.00 93.25 79 CYS A O 1
ATOM 583 N N . THR A 1 80 ? 18.738 0.600 -4.079 1.00 92.00 80 THR A N 1
ATOM 584 C CA . THR A 1 80 ? 20.090 0.206 -4.529 1.00 92.00 80 THR A CA 1
ATOM 585 C C . THR A 1 80 ? 20.206 0.105 -6.056 1.00 92.00 80 THR A C 1
ATOM 587 O O . THR A 1 80 ? 21.247 -0.273 -6.592 1.00 92.00 80 THR A O 1
ATOM 590 N N . HIS A 1 81 ? 19.135 0.456 -6.770 1.00 88.69 81 HIS A N 1
ATOM 591 C CA . HIS A 1 81 ? 19.022 0.425 -8.225 1.00 88.69 81 HIS A CA 1
ATOM 592 C C . HIS A 1 81 ? 18.759 1.835 -8.781 1.00 88.69 81 HIS A C 1
ATOM 594 O O . HIS A 1 81 ? 18.577 2.785 -8.030 1.00 88.69 81 HIS A O 1
ATOM 600 N N . MET A 1 82 ? 18.698 1.994 -10.111 1.00 86.25 82 MET A N 1
ATOM 601 C CA . MET A 1 82 ? 18.468 3.317 -10.723 1.00 86.25 82 MET A CA 1
ATOM 602 C C . MET A 1 82 ? 17.130 3.952 -10.316 1.00 86.25 82 MET A C 1
ATOM 604 O O . MET A 1 82 ? 17.061 5.154 -10.080 1.00 86.25 82 MET A O 1
ATOM 608 N N . LYS A 1 83 ? 16.054 3.151 -10.301 1.00 89.81 83 LYS A N 1
ATOM 609 C CA . LYS A 1 83 ? 14.701 3.557 -9.895 1.00 89.81 83 LYS A CA 1
ATOM 610 C C . LYS A 1 83 ? 13.965 2.377 -9.278 1.00 89.81 83 LYS A C 1
ATOM 612 O O . LYS A 1 83 ? 13.911 1.302 -9.875 1.00 89.81 83 LYS A O 1
ATOM 617 N N . CYS A 1 84 ? 13.361 2.591 -8.119 1.00 92.12 84 CYS A N 1
ATOM 618 C CA . CYS A 1 84 ? 12.586 1.575 -7.424 1.00 92.12 84 CYS A CA 1
ATOM 619 C C . CYS A 1 84 ? 11.103 1.936 -7.395 1.00 92.12 84 CYS A C 1
ATOM 621 O O . CYS A 1 84 ? 10.705 3.065 -7.672 1.00 92.12 84 CYS A O 1
ATOM 623 N N . SER A 1 85 ? 10.302 0.920 -7.110 1.00 92.75 85 SER A N 1
ATOM 624 C CA . SER A 1 85 ? 8.879 1.021 -6.821 1.00 92.75 85 SER A CA 1
ATOM 625 C C . SER A 1 85 ? 8.690 1.361 -5.338 1.00 92.75 85 SER A C 1
ATOM 627 O O . SER A 1 85 ? 8.811 2.517 -4.958 1.00 92.75 85 SER A O 1
ATOM 629 N N . PHE A 1 86 ? 8.458 0.362 -4.495 1.00 95.12 86 PHE A N 1
ATOM 630 C CA . PHE A 1 86 ? 8.419 0.482 -3.041 1.00 95.12 86 PHE A CA 1
ATOM 631 C C . PHE A 1 86 ? 9.207 -0.677 -2.417 1.00 95.12 86 PHE A C 1
ATOM 633 O O . PHE A 1 86 ? 9.506 -1.661 -3.102 1.00 95.12 86 PHE A O 1
ATOM 640 N N . GLY A 1 87 ? 9.610 -0.548 -1.150 1.00 93.50 87 GLY A N 1
ATOM 641 C CA . GLY A 1 87 ? 10.429 -1.560 -0.475 1.00 93.50 87 GLY A CA 1
ATOM 642 C C . GLY A 1 87 ? 11.788 -1.808 -1.144 1.00 93.50 87 GLY A C 1
ATOM 643 O O . GLY A 1 87 ? 12.283 -2.931 -1.110 1.00 93.50 87 GLY A O 1
ATOM 644 N N . GLY A 1 88 ? 12.358 -0.797 -1.812 1.00 92.25 88 GLY A N 1
ATOM 645 C CA . GLY A 1 88 ? 13.664 -0.892 -2.478 1.00 92.25 88 GLY A CA 1
ATOM 646 C C . GLY A 1 88 ? 13.685 -1.765 -3.742 1.00 92.25 88 GLY A C 1
ATOM 647 O O . GLY A 1 88 ? 14.754 -2.044 -4.281 1.00 92.25 88 GLY A O 1
ATOM 648 N N . ILE A 1 89 ? 12.525 -2.199 -4.249 1.00 91.75 89 ILE A N 1
ATOM 649 C CA . ILE A 1 89 ? 12.446 -3.120 -5.389 1.00 91.75 89 ILE A CA 1
ATOM 650 C C . ILE A 1 89 ? 12.558 -2.369 -6.717 1.00 91.75 89 ILE A C 1
ATOM 652 O O . ILE A 1 89 ? 11.751 -1.476 -6.999 1.00 91.75 89 ILE A O 1
ATOM 656 N N . TRP A 1 90 ? 13.517 -2.767 -7.560 1.00 92.56 90 TRP A N 1
ATOM 657 C CA . TRP A 1 90 ? 13.701 -2.217 -8.908 1.00 92.56 90 TRP A CA 1
ATOM 658 C C . TRP A 1 90 ? 12.400 -2.258 -9.720 1.00 92.56 90 TRP A C 1
ATOM 660 O O . TRP A 1 90 ? 11.713 -3.272 -9.752 1.00 92.56 90 TRP A O 1
ATOM 670 N N . ASN A 1 91 ? 12.066 -1.165 -10.409 1.00 90.00 91 ASN A N 1
ATOM 671 C CA . ASN A 1 91 ? 10.813 -1.046 -11.166 1.00 90.00 91 ASN A CA 1
ATOM 672 C C . ASN A 1 91 ? 10.855 -1.662 -12.584 1.00 90.00 91 ASN A C 1
ATOM 674 O O . ASN A 1 91 ? 9.945 -1.442 -13.387 1.00 90.00 91 ASN A O 1
ATOM 678 N N . GLY A 1 92 ? 11.940 -2.356 -12.936 1.00 89.56 92 GLY A N 1
ATOM 679 C CA . GLY A 1 92 ? 12.121 -2.961 -14.257 1.00 89.56 92 GLY A CA 1
ATOM 680 C C . GLY A 1 92 ? 12.456 -1.979 -15.384 1.00 89.56 92 GLY A C 1
ATOM 681 O O . GLY A 1 92 ? 12.448 -2.368 -16.546 1.00 89.56 92 GLY A O 1
ATOM 682 N N . GLY A 1 93 ? 12.736 -0.707 -15.078 1.00 89.56 93 GLY A N 1
ATOM 683 C CA . GLY A 1 93 ? 13.167 0.291 -16.065 1.00 89.56 93 GLY A CA 1
ATOM 684 C C . GLY A 1 93 ? 12.046 0.954 -16.878 1.00 89.56 93 GLY A C 1
ATOM 685 O O . GLY A 1 93 ? 12.316 1.915 -17.596 1.00 89.56 93 GLY A O 1
ATOM 686 N N . GLY A 1 94 ? 10.791 0.520 -16.729 1.00 86.81 94 GLY A N 1
ATOM 687 C CA . GLY A 1 94 ? 9.639 1.129 -17.401 1.00 86.81 94 GLY A CA 1
ATOM 688 C C . GLY A 1 94 ? 9.603 0.879 -18.915 1.00 86.81 94 GLY A C 1
ATOM 689 O O . GLY A 1 94 ? 9.955 -0.194 -19.399 1.00 86.81 94 GLY A O 1
ATOM 690 N N . GLY A 1 95 ? 9.161 1.882 -19.678 1.00 87.25 95 GLY A N 1
ATOM 691 C CA . GLY A 1 95 ? 9.150 1.855 -21.146 1.00 87.25 95 GLY A CA 1
ATOM 692 C C . GLY A 1 95 ? 7.811 1.453 -21.771 1.00 87.25 95 GLY A C 1
ATOM 693 O O . GLY A 1 95 ? 6.796 1.291 -21.094 1.00 87.25 95 GLY A O 1
ATOM 694 N N . ALA A 1 96 ? 7.798 1.315 -23.102 1.00 87.38 96 ALA A N 1
ATOM 695 C CA . ALA A 1 96 ? 6.571 1.117 -23.881 1.00 87.38 96 ALA A CA 1
ATOM 696 C C . ALA A 1 96 ? 5.800 -0.163 -23.506 1.00 87.38 96 ALA A C 1
ATOM 698 O O . ALA A 1 96 ? 4.573 -0.176 -23.597 1.00 87.38 96 ALA A O 1
ATOM 699 N N . GLY A 1 97 ? 6.500 -1.199 -23.028 1.00 83.25 97 GLY A N 1
ATOM 700 C CA . GLY A 1 97 ? 5.891 -2.448 -22.557 1.00 83.25 97 GLY A CA 1
ATOM 701 C C . GLY A 1 97 ? 5.011 -2.289 -21.312 1.00 83.25 97 GLY A C 1
ATOM 702 O O . GLY A 1 97 ? 4.169 -3.141 -21.065 1.00 83.25 97 GLY A O 1
ATOM 703 N N . GLN A 1 98 ? 5.155 -1.190 -20.562 1.00 85.00 98 GLN A N 1
ATOM 704 C CA . GLN A 1 98 ? 4.316 -0.872 -19.400 1.00 85.00 98 GLN A CA 1
ATOM 705 C C . GLN A 1 98 ? 3.257 0.208 -19.705 1.00 85.00 98 GLN A C 1
ATOM 707 O O . GLN A 1 98 ? 2.563 0.660 -18.799 1.00 85.00 98 GLN A O 1
ATOM 712 N N . LYS A 1 99 ? 3.118 0.652 -20.968 1.00 86.94 99 LYS A N 1
ATOM 713 C CA . LYS A 1 99 ? 2.162 1.710 -21.356 1.00 86.94 99 LYS A CA 1
ATOM 714 C C . LYS A 1 99 ? 0.709 1.234 -21.308 1.00 86.94 99 LYS A C 1
ATOM 716 O O . LYS A 1 99 ? -0.170 2.003 -20.934 1.00 86.94 99 LYS A O 1
ATOM 721 N N . ASN A 1 100 ? 0.474 -0.013 -21.705 1.00 86.00 100 ASN A N 1
ATOM 722 C CA . ASN A 1 100 ? -0.827 -0.666 -21.632 1.00 86.00 100 ASN A CA 1
ATOM 723 C C . ASN A 1 100 ? -0.689 -1.846 -20.675 1.00 86.00 100 ASN A C 1
ATOM 725 O O . ASN A 1 100 ? 0.132 -2.730 -20.910 1.00 86.00 100 ASN A O 1
ATOM 729 N N . LEU A 1 101 ? -1.468 -1.838 -19.598 1.00 84.81 101 LEU A N 1
ATOM 730 C CA . LEU A 1 101 ? -1.416 -2.858 -18.559 1.00 84.81 101 LEU A CA 1
ATOM 731 C C . LEU A 1 101 ? -2.774 -3.539 -18.457 1.00 84.81 101 LEU A C 1
ATOM 733 O O . LEU A 1 101 ? -3.807 -2.872 -18.411 1.00 84.81 101 LEU A O 1
ATOM 737 N N . PHE A 1 102 ? -2.756 -4.865 -18.385 1.00 87.25 102 PHE A N 1
ATOM 738 C CA . PHE A 1 102 ? -3.904 -5.638 -17.939 1.00 87.25 102 PHE A CA 1
ATOM 739 C C . PHE A 1 102 ? -3.752 -5.890 -16.441 1.00 87.25 102 PHE A C 1
ATOM 741 O O . PHE A 1 102 ? -2.757 -6.472 -16.007 1.00 87.25 102 PHE A O 1
ATOM 748 N N . VAL A 1 103 ? -4.715 -5.422 -15.651 1.00 83.75 103 VAL A N 1
ATOM 749 C CA . VAL A 1 103 ? -4.698 -5.553 -14.192 1.00 83.75 103 VAL A CA 1
ATOM 750 C C . VAL A 1 103 ? -5.786 -6.549 -13.794 1.00 83.75 103 VAL A C 1
ATOM 752 O O . VAL A 1 103 ? -6.954 -6.344 -14.108 1.00 83.75 103 VAL A O 1
ATOM 755 N N . ALA A 1 104 ? -5.392 -7.647 -13.148 1.00 85.88 104 ALA A N 1
ATOM 756 C CA . ALA A 1 104 ? -6.228 -8.834 -12.969 1.00 85.88 104 ALA A CA 1
ATOM 757 C C . ALA A 1 104 ? -6.591 -9.113 -11.499 1.00 85.88 104 ALA A C 1
ATOM 759 O O . ALA A 1 104 ? -6.091 -8.466 -10.574 1.00 85.88 104 ALA A O 1
ATOM 760 N N . SER A 1 105 ? -7.417 -10.142 -11.296 1.00 88.19 105 SER A N 1
ATOM 761 C CA . SER A 1 105 ? -7.780 -10.693 -9.985 1.00 88.19 105 SER A CA 1
ATOM 762 C C . SER A 1 105 ? -8.463 -9.651 -9.094 1.00 88.19 105 SER A C 1
ATOM 764 O O . SER A 1 105 ? -9.390 -8.982 -9.535 1.00 88.19 105 SER A O 1
ATOM 766 N N . PHE A 1 106 ? -7.984 -9.455 -7.866 1.00 83.75 106 PHE A N 1
ATOM 767 C CA . PHE A 1 106 ? -8.628 -8.590 -6.884 1.00 83.75 106 PHE A CA 1
ATOM 768 C C . PHE A 1 106 ? -8.851 -7.141 -7.349 1.00 83.75 106 PHE A C 1
ATOM 770 O O . PHE A 1 106 ? -9.788 -6.480 -6.907 1.00 83.75 106 PHE A O 1
ATOM 777 N N . PHE A 1 107 ? -8.014 -6.637 -8.257 1.00 83.00 107 PHE A N 1
ATOM 778 C CA . PHE A 1 107 ? -8.234 -5.319 -8.848 1.00 83.00 107 PHE A CA 1
ATOM 779 C C . PHE A 1 107 ? -9.536 -5.248 -9.651 1.00 83.00 107 PHE A C 1
ATOM 781 O O . PHE A 1 107 ? -10.231 -4.237 -9.584 1.00 83.00 107 PHE A O 1
ATOM 788 N N . PHE A 1 108 ? -9.880 -6.322 -10.365 1.00 85.12 108 PHE A N 1
ATOM 789 C CA . PHE A 1 108 ? -11.161 -6.455 -11.048 1.00 85.12 108 PHE A CA 1
ATOM 790 C C . PHE A 1 108 ? -12.297 -6.621 -10.040 1.00 85.12 108 PHE A C 1
ATOM 792 O O . PHE A 1 108 ? -13.263 -5.869 -10.111 1.00 85.12 108 PHE A O 1
ATOM 799 N N . ASP A 1 109 ? -12.159 -7.535 -9.074 1.00 81.94 109 ASP A N 1
ATOM 800 C CA . ASP A 1 109 ? -13.231 -7.838 -8.114 1.00 81.94 109 ASP A CA 1
ATOM 801 C C . ASP A 1 109 ? -13.664 -6.592 -7.331 1.00 81.94 109 ASP A C 1
ATOM 803 O O . ASP A 1 109 ? -14.850 -6.300 -7.204 1.00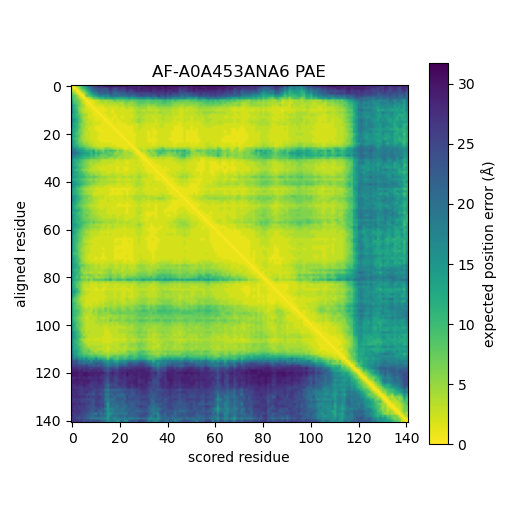 81.94 109 ASP A O 1
ATOM 807 N N . ARG A 1 110 ? -12.702 -5.788 -6.866 1.00 80.12 110 ARG A N 1
ATOM 808 C CA . ARG A 1 110 ? -13.009 -4.538 -6.165 1.00 80.12 110 ARG A CA 1
ATOM 809 C C . ARG A 1 110 ? -13.615 -3.480 -7.062 1.00 80.12 110 ARG A C 1
ATOM 811 O O . ARG A 1 110 ? -14.498 -2.751 -6.619 1.00 80.12 110 ARG A O 1
ATOM 818 N N . ALA A 1 111 ? -13.125 -3.360 -8.295 1.00 77.50 111 ALA A N 1
ATOM 819 C CA . ALA A 1 111 ? -13.687 -2.399 -9.232 1.00 77.50 111 ALA A CA 1
ATOM 820 C C . ALA A 1 111 ? -15.144 -2.765 -9.525 1.00 77.50 111 ALA A C 1
ATOM 822 O O . ALA A 1 111 ? -16.011 -1.902 -9.460 1.00 77.50 111 ALA A O 1
ATOM 823 N N . ALA A 1 112 ? -15.416 -4.050 -9.759 1.00 78.62 112 ALA A N 1
ATOM 824 C CA . ALA A 1 112 ? -16.753 -4.578 -9.964 1.00 78.62 112 ALA A CA 1
ATOM 825 C C . ALA A 1 112 ? -17.666 -4.305 -8.761 1.00 78.62 112 ALA A C 1
ATOM 827 O O . ALA A 1 112 ? -18.745 -3.759 -8.950 1.00 78.62 112 ALA A O 1
ATOM 828 N N . GLU A 1 113 ? -17.244 -4.611 -7.534 1.00 73.62 113 GLU A N 1
ATOM 829 C CA . GLU A 1 113 ? -18.049 -4.359 -6.327 1.00 73.62 113 GLU A CA 1
ATOM 830 C C . GLU A 1 113 ? -18.445 -2.888 -6.166 1.00 73.62 113 GLU A C 1
ATOM 832 O O . GLU A 1 113 ? -19.600 -2.588 -5.867 1.00 73.62 113 GLU A O 1
ATOM 837 N N . VAL A 1 114 ? -17.512 -1.964 -6.413 1.00 68.31 114 VAL A N 1
ATOM 838 C CA . VAL A 1 114 ? -17.797 -0.525 -6.335 1.00 68.31 114 VAL A CA 1
ATOM 839 C C . VAL A 1 114 ? -18.707 -0.082 -7.485 1.00 68.31 114 VAL A C 1
ATOM 841 O O . VAL A 1 114 ? -19.632 0.689 -7.256 1.00 68.31 114 VAL A O 1
ATOM 844 N N . ILE A 1 115 ? -18.496 -0.595 -8.702 1.00 61.94 115 ILE A N 1
ATOM 845 C CA . ILE A 1 115 ? -19.307 -0.261 -9.885 1.00 61.94 115 ILE A CA 1
ATOM 846 C C . ILE A 1 115 ? -20.744 -0.778 -9.739 1.00 61.94 115 ILE A C 1
ATOM 848 O O . ILE A 1 115 ? -21.686 -0.030 -9.984 1.00 61.94 115 ILE A O 1
ATOM 852 N N . TYR A 1 116 ? -20.935 -2.031 -9.319 1.00 54.38 116 TYR A N 1
ATOM 853 C CA . TYR A 1 116 ? -22.266 -2.610 -9.114 1.00 54.38 116 TYR A CA 1
ATOM 854 C C . TYR A 1 116 ? -22.995 -1.999 -7.909 1.00 54.38 116 TYR A C 1
ATOM 856 O O . TYR A 1 116 ? -24.223 -2.009 -7.874 1.00 54.38 116 TYR A O 1
ATOM 864 N N . GLY A 1 117 ? -22.257 -1.447 -6.941 1.00 52.97 117 GLY A N 1
ATOM 865 C CA . GLY A 1 117 ? -22.815 -0.737 -5.791 1.00 52.97 117 GLY A CA 1
ATOM 866 C C . GLY A 1 117 ? -23.287 0.694 -6.083 1.00 52.97 117 GLY A C 1
ATOM 867 O O . GLY A 1 117 ? -24.032 1.251 -5.278 1.00 52.97 117 GLY A O 1
ATOM 868 N N . THR A 1 118 ? -22.898 1.302 -7.212 1.00 48.94 118 THR A N 1
ATOM 869 C CA . THR A 1 118 ? -23.276 2.679 -7.572 1.00 48.94 118 THR A CA 1
ATOM 870 C C . THR A 1 118 ? -24.206 2.693 -8.783 1.00 48.94 118 THR A C 1
ATOM 872 O O . THR A 1 118 ? -23.792 2.382 -9.893 1.00 48.94 118 THR A O 1
ATOM 875 N N . SER A 1 119 ? -25.460 3.113 -8.610 1.00 45.22 119 SER A N 1
ATOM 876 C CA . SER A 1 119 ? -26.451 3.241 -9.692 1.00 45.22 119 SER A CA 1
ATOM 877 C C . SER A 1 119 ? -26.215 4.431 -10.639 1.00 45.22 119 SER A C 1
ATOM 879 O O . SER A 1 119 ? -27.148 4.853 -11.320 1.00 45.22 119 SER A O 1
ATOM 881 N N . ASP A 1 120 ? -25.010 5.008 -10.678 1.00 45.44 120 ASP A N 1
ATOM 882 C CA . ASP A 1 120 ? -24.709 6.187 -11.490 1.00 45.44 120 ASP A CA 1
ATOM 883 C C . ASP A 1 120 ? -23.729 5.834 -12.617 1.00 45.44 120 ASP A C 1
ATOM 885 O O . ASP A 1 120 ? -22.536 5.605 -12.419 1.00 45.44 120 ASP A O 1
ATOM 889 N N . SER A 1 121 ? -24.272 5.747 -13.832 1.00 42.53 121 SER A N 1
ATOM 890 C CA . SER A 1 121 ? -23.596 5.250 -15.036 1.00 42.53 121 SER A CA 1
ATOM 891 C C . SER A 1 121 ? -22.530 6.211 -15.595 1.00 42.53 121 SER A C 1
ATOM 893 O O . SER A 1 121 ? -21.866 5.879 -16.580 1.00 42.53 121 SER A O 1
ATOM 895 N N . SER A 1 122 ? -22.347 7.394 -14.998 1.00 40.75 122 SER A N 1
ATOM 896 C CA . SER A 1 122 ? -21.482 8.461 -15.533 1.00 40.75 122 SER A CA 1
ATOM 897 C C . SER A 1 122 ? -20.019 8.380 -15.069 1.00 40.75 122 SER A C 1
ATOM 899 O O . SER A 1 122 ? -19.136 8.971 -15.688 1.00 40.75 122 SER A O 1
ATOM 901 N N . THR A 1 123 ? -19.722 7.618 -14.014 1.00 43.44 123 THR A N 1
ATOM 902 C CA . THR A 1 123 ? -18.365 7.424 -13.455 1.00 43.44 123 THR A CA 1
ATOM 903 C C . THR A 1 123 ? -17.598 6.256 -14.087 1.00 43.44 123 THR A C 1
ATOM 905 O O . THR A 1 123 ? -16.415 6.066 -13.801 1.00 43.44 123 THR A O 1
ATOM 908 N N . VAL A 1 124 ? -18.237 5.488 -14.976 1.00 42.31 124 VAL A N 1
ATOM 909 C CA . VAL A 1 124 ? -17.741 4.176 -15.428 1.00 42.31 124 VAL A CA 1
ATOM 910 C C . VAL A 1 124 ? -16.757 4.249 -16.607 1.00 42.31 124 VAL A C 1
ATOM 912 O O . VAL A 1 124 ? -15.969 3.325 -16.788 1.00 42.31 124 VAL A O 1
ATOM 915 N N . LEU A 1 125 ? -16.702 5.333 -17.393 1.00 36.84 125 LEU A N 1
ATOM 916 C CA . LEU A 1 125 ? -15.941 5.299 -18.658 1.00 36.84 125 LEU A CA 1
ATOM 917 C C . LEU A 1 125 ? -14.510 5.865 -18.620 1.00 36.84 125 LEU A C 1
ATOM 919 O O . LEU A 1 125 ? -13.783 5.715 -19.596 1.00 36.84 125 LEU A O 1
ATOM 923 N N . LEU A 1 126 ? -14.048 6.483 -17.529 1.00 33.44 126 LEU A N 1
ATOM 924 C CA . LEU A 1 126 ? -12.686 7.041 -17.467 1.00 33.44 126 LEU A CA 1
ATOM 925 C C . LEU A 1 126 ? -12.045 6.894 -16.085 1.00 33.44 126 LEU A C 1
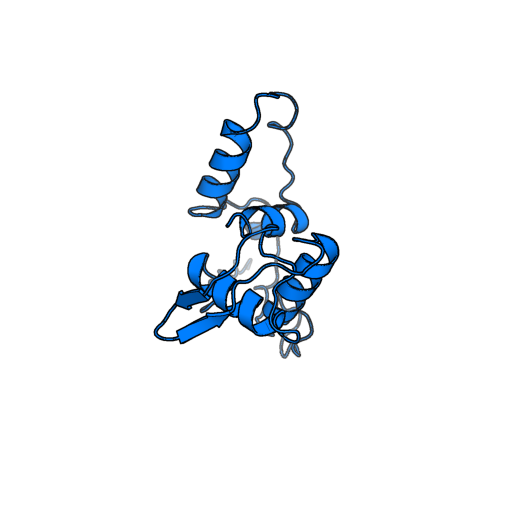ATOM 927 O O . LEU A 1 126 ? -11.478 7.843 -15.542 1.00 33.44 126 LEU A O 1
ATOM 931 N N . LEU A 1 127 ? -12.044 5.684 -15.526 1.00 40.97 127 LEU A N 1
ATOM 932 C CA . LEU A 1 127 ? -11.088 5.369 -14.468 1.00 40.97 127 LEU A CA 1
ATOM 933 C C . LEU A 1 127 ? -9.698 5.215 -15.097 1.00 40.97 127 LEU A C 1
ATOM 935 O O . LEU A 1 127 ? -9.187 4.117 -15.301 1.00 40.97 127 LEU A O 1
ATOM 939 N N . LYS A 1 128 ? -9.041 6.350 -15.375 1.00 34.41 128 LYS A N 1
ATOM 940 C CA . LYS A 1 128 ? -7.583 6.407 -15.248 1.00 34.41 128 LYS A CA 1
ATOM 941 C C . LYS A 1 128 ? -7.296 5.864 -13.854 1.00 34.41 128 LYS A C 1
ATOM 943 O O .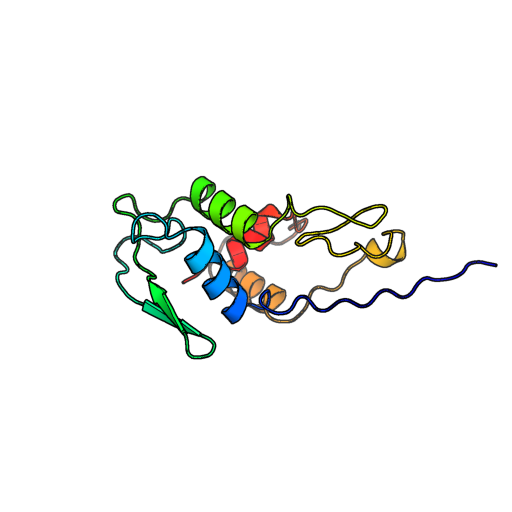 LYS A 1 128 ? -7.634 6.526 -12.874 1.00 34.41 128 LYS A O 1
ATOM 948 N N . ILE A 1 129 ? -6.742 4.656 -13.774 1.00 44.75 129 ILE A N 1
ATOM 949 C CA . ILE A 1 129 ? -6.301 4.031 -12.526 1.00 44.75 129 ILE A CA 1
ATOM 950 C C . ILE A 1 129 ? -5.158 4.898 -11.995 1.00 44.75 129 ILE A C 1
ATOM 952 O O . ILE A 1 129 ? -3.981 4.656 -12.240 1.00 44.75 129 ILE A O 1
ATOM 956 N N . ASN A 1 130 ? -5.513 5.997 -11.344 1.00 37.62 130 ASN A N 1
ATOM 957 C CA . ASN A 1 130 ? -4.585 6.799 -10.584 1.00 37.62 130 ASN A CA 1
ATOM 958 C C . ASN A 1 130 ? -4.323 6.013 -9.302 1.00 37.62 130 ASN A C 1
ATOM 960 O O . ASN A 1 130 ? -5.259 5.471 -8.715 1.00 37.62 130 ASN A O 1
ATOM 964 N N . PHE A 1 131 ? -3.066 5.937 -8.872 1.00 43.75 131 PHE A N 1
ATOM 965 C CA . PHE A 1 131 ? -2.619 5.122 -7.732 1.00 43.75 131 PHE A CA 1
ATOM 966 C C . PHE A 1 131 ? -3.487 5.329 -6.470 1.00 43.75 131 PHE A C 1
ATOM 968 O O . PHE A 1 131 ? -3.701 4.410 -5.689 1.00 43.75 131 PHE A O 1
ATOM 975 N N . THR A 1 132 ? -4.081 6.516 -6.326 1.00 40.84 132 THR A N 1
ATOM 976 C CA . THR A 1 132 ? -5.066 6.881 -5.298 1.00 40.84 132 THR A CA 1
ATOM 977 C C . THR A 1 132 ? -6.322 5.996 -5.274 1.00 40.84 132 THR A C 1
ATOM 979 O O . THR A 1 132 ? -6.782 5.643 -4.194 1.00 40.84 132 THR A O 1
ATOM 982 N N . LEU A 1 133 ? -6.869 5.602 -6.428 1.00 40.75 133 LEU A N 1
ATOM 983 C CA . LEU A 1 133 ? -8.062 4.748 -6.518 1.00 40.75 133 LEU A CA 1
ATOM 984 C C . LEU A 1 133 ? -7.748 3.296 -6.131 1.00 40.75 133 LEU A C 1
ATOM 986 O O . LEU A 1 133 ? -8.571 2.613 -5.528 1.00 40.75 133 LEU A O 1
ATOM 990 N N . LEU A 1 134 ? -6.523 2.850 -6.422 1.00 45.81 134 LEU A N 1
ATOM 991 C CA . LEU A 1 134 ? -6.033 1.526 -6.049 1.00 45.81 134 LEU A CA 1
ATOM 992 C C . LEU A 1 134 ? -6.005 1.339 -4.528 1.00 45.81 134 LEU A C 1
ATOM 994 O O . LEU A 1 134 ? -6.372 0.279 -4.029 1.00 45.81 134 LEU A O 1
ATOM 998 N N . LEU A 1 135 ? -5.624 2.394 -3.798 1.00 45.50 135 LEU A N 1
ATOM 999 C CA . LEU A 1 135 ? -5.687 2.404 -2.341 1.00 45.50 135 LEU A CA 1
ATOM 1000 C C . LEU A 1 135 ? -7.128 2.339 -1.822 1.00 45.50 135 LEU A C 1
ATOM 1002 O O . LEU A 1 135 ? -7.363 1.618 -0.868 1.00 45.50 135 LEU A O 1
ATOM 1006 N N . PHE A 1 136 ? -8.102 3.007 -2.447 1.00 47.16 136 PHE A N 1
ATOM 1007 C CA . PHE A 1 136 ? -9.510 2.900 -2.023 1.00 47.16 136 PHE A CA 1
ATOM 1008 C C . PHE A 1 136 ? -10.070 1.473 -2.158 1.00 47.16 136 PHE A C 1
ATOM 1010 O O . PHE A 1 136 ? -10.841 1.017 -1.316 1.00 47.16 136 PHE A O 1
ATOM 1017 N N . LEU A 1 137 ? -9.658 0.743 -3.196 1.00 44.91 137 LEU A N 1
ATOM 1018 C CA . LEU A 1 137 ? -10.162 -0.600 -3.500 1.00 44.91 137 LEU A CA 1
ATOM 1019 C C . LEU A 1 137 ? -9.655 -1.667 -2.509 1.00 44.91 137 LEU A C 1
ATOM 1021 O O . LEU A 1 137 ? -10.362 -2.626 -2.218 1.00 44.91 137 LEU A O 1
ATOM 1025 N N . ILE A 1 138 ? -8.470 -1.499 -1.915 1.00 47.88 138 ILE A N 1
ATOM 1026 C CA . ILE A 1 138 ? -7.894 -2.479 -0.969 1.00 47.88 138 ILE A CA 1
ATOM 1027 C C . ILE A 1 138 ? -8.622 -2.478 0.396 1.00 47.88 138 ILE A C 1
ATOM 1029 O O . ILE A 1 138 ? -8.523 -3.446 1.160 1.00 47.88 138 ILE A O 1
ATOM 1033 N N . MET A 1 139 ? -9.401 -1.432 0.692 1.00 44.66 139 MET A N 1
ATOM 1034 C CA . MET A 1 139 ? -9.711 -1.026 2.072 1.00 44.66 139 MET A CA 1
ATOM 1035 C C . MET A 1 139 ? -11.184 -1.089 2.468 1.00 44.66 139 MET A C 1
ATOM 1037 O O . MET A 1 139 ? -11.532 -0.655 3.559 1.00 44.66 139 MET A O 1
ATOM 1041 N N . HIS A 1 140 ? -12.033 -1.700 1.642 1.00 41.88 140 HIS A N 1
ATOM 1042 C CA . HIS A 1 140 ? -13.344 -2.149 2.111 1.00 41.88 140 HIS A CA 1
ATOM 1043 C C . HIS A 1 140 ? -13.167 -3.357 3.043 1.00 41.88 140 HIS A C 1
ATOM 1045 O O . HIS A 1 140 ? -12.917 -4.481 2.584 1.00 41.88 140 HIS A O 1
ATOM 1051 N N . PHE A 1 141 ? -13.229 -3.094 4.347 1.00 42.47 141 PHE A N 1
ATOM 1052 C CA . PHE A 1 141 ? -13.656 -4.067 5.349 1.00 42.47 141 PHE A CA 1
ATOM 1053 C C . PHE A 1 141 ? -15.174 -4.026 5.470 1.00 42.47 141 PHE A C 1
ATOM 1055 O O . PHE A 1 141 ? -15.721 -2.902 5.439 1.00 42.47 141 PHE A O 1
#

pLDDT: mean 79.68, std 19.72, range [33.44, 96.0]

Nearest PDB structures (foldseek):
  5u7v-assembly1_A  TM=9.728E-01  e=2.500E-09  Trifolium repens
  5u7w-assembly1_A  TM=9.336E-01  e=1.137E-09  Trifolium repens
  5u7p-assembly1_A  TM=9.235E-01  e=4.583E-09  Trifolium repens
  5u7x-assembly1_F  TM=9.102E-01  e=8.937E-08  Vigna cylindrica

InterPro domains:
  IPR000407 Nucleoside phosphatase GDA1/CD39 [PF01150] (7-112)
  IPR000407 Nucleoside phosphatase GDA1/CD39 [PTHR11782] (10-114)

Radius of gyration: 17.31 Å; Cα contacts (8 Å, |Δi|>4): 160; chains: 1; bounding box: 46×28×51 Å

Foldseek 3Di:
DDDPQDDDDDDPLCPLLSLVQLLLVQACPPLEALLAAPPDWDWRDDPNDIGTHHADPVGHDLVSSVVSSCRSQQQVADAPDPDADGPNHRPSPDDPVNVDDDDDDLVVVLVVVVVVVDPDPPVPPDPPVDVSVVSVSSRDD